Protein AF-A0A5C7QF90-F1 (afdb_monomer_lite)

Sequence (123 aa):
MSSKVWHAKIDGCKHMLCHGSSDPLRRPLCEACRTALYRARVIDDAQTLLFRHGKDQMVKTIEECGELIVALAKYRADGSPRSYDAVIDEIADVIIMTEQMRQLFGRVAVEERILVKLERALR

pLDDT: mean 78.14, std 21.46, range [30.05, 98.69]

Foldseek 3Di:
DDDDDDPPDDPPDPDDDDPDDPDPQPDPDDPVVNVVVVVVCLLVVLCVVCVVPDPCLVVQLVVLVVQLVVLVVVCVVPVDPVSVVSNVVSVVSNSSSVSNVCVVVPVVVVVVVVVVVVVVVVD

Secondary structure (DSSP, 8-state):
----------TT-------S-S-GGGS---HHHHHHHHHHHHHHHHHHHHHHHGGGHHHHHHHHHHHHHHHHHHHHHH--HHHHHHHHHHHHHHHHHHHHHHHHH-HHHHHHHHHHHHHHHT-

Radius of gyration: 18.29 Å; chains: 1; bounding box: 36×43×49 Å

Structure (mmCIF, N/CA/C/O backbone):
data_AF-A0A5C7QF90-F1
#
_entry.id   AF-A0A5C7QF90-F1
#
loop_
_atom_site.group_PDB
_atom_site.id
_atom_site.type_symbol
_atom_site.label_atom_id
_atom_site.label_alt_id
_atom_site.label_comp_id
_atom_site.label_asym_id
_atom_site.label_entity_id
_atom_site.label_seq_id
_atom_site.pdbx_PDB_ins_code
_atom_site.Cartn_x
_atom_site.Cartn_y
_atom_site.Cartn_z
_atom_site.occupancy
_atom_site.B_iso_or_equiv
_atom_site.auth_seq_id
_atom_site.auth_comp_id
_atom_site.auth_asym_id
_atom_site.auth_atom_id
_atom_site.pdbx_PDB_model_num
ATOM 1 N N . MET A 1 1 ? -3.728 -31.132 31.791 1.00 34.28 1 MET A N 1
ATOM 2 C CA . MET A 1 1 ? -3.692 -29.755 31.249 1.00 34.28 1 MET A CA 1
ATOM 3 C C . MET A 1 1 ? -4.303 -29.790 29.859 1.00 34.28 1 MET A C 1
ATOM 5 O O . MET A 1 1 ? -3.733 -30.408 28.972 1.00 34.28 1 MET A O 1
ATOM 9 N N . SER A 1 2 ? -5.517 -29.259 29.711 1.00 30.05 2 SER A N 1
ATOM 10 C CA . SER A 1 2 ? -6.290 -29.331 28.465 1.00 30.05 2 SER A CA 1
ATOM 11 C C . SER A 1 2 ? -5.814 -28.239 27.504 1.00 30.05 2 SER A C 1
ATOM 13 O O . SER A 1 2 ? -5.987 -27.052 27.782 1.00 30.05 2 SER A O 1
ATOM 15 N N . SER A 1 3 ? -5.155 -28.636 26.415 1.00 32.66 3 SER A N 1
ATOM 16 C CA . SER A 1 3 ? -4.731 -27.724 25.351 1.00 32.66 3 SER A CA 1
ATOM 17 C C . SER A 1 3 ? -5.949 -27.376 24.498 1.00 32.66 3 SER A C 1
ATOM 19 O O . SER A 1 3 ? -6.528 -28.245 23.846 1.00 32.66 3 SER A O 1
ATOM 21 N N . LYS A 1 4 ? -6.387 -26.114 24.544 1.00 35.56 4 LYS A N 1
ATOM 22 C CA . LYS A 1 4 ? -7.497 -25.623 23.721 1.00 35.56 4 LYS A CA 1
ATOM 23 C C . LYS A 1 4 ? -7.057 -25.599 22.255 1.00 35.56 4 LYS A C 1
ATOM 25 O O . LYS A 1 4 ? -6.228 -24.785 21.860 1.00 35.56 4 LYS A O 1
ATOM 30 N N . VAL A 1 5 ? -7.621 -26.503 21.458 1.00 38.22 5 VAL A N 1
ATOM 31 C CA . VAL A 1 5 ? -7.451 -26.545 20.002 1.00 38.22 5 VAL A CA 1
ATOM 32 C C . VAL A 1 5 ? -8.337 -25.468 19.373 1.00 38.22 5 VAL A C 1
ATOM 34 O O . VAL A 1 5 ? -9.564 -25.576 19.396 1.00 38.22 5 VAL A O 1
ATOM 37 N N . TRP A 1 6 ? -7.724 -24.431 18.804 1.00 36.12 6 TRP A N 1
ATOM 38 C CA . TRP A 1 6 ? -8.426 -23.412 18.024 1.00 36.12 6 TRP A CA 1
ATOM 39 C C . TRP A 1 6 ? -8.764 -23.968 16.636 1.00 36.12 6 TRP A C 1
ATOM 41 O O . TRP A 1 6 ? -7.906 -24.051 15.761 1.00 36.12 6 TRP A O 1
ATOM 51 N N . HIS A 1 7 ? -10.020 -24.366 16.440 1.00 36.09 7 HIS A N 1
ATOM 52 C CA . HIS A 1 7 ? -10.553 -24.762 15.137 1.00 36.09 7 HIS A CA 1
ATOM 53 C C . HIS A 1 7 ? -11.075 -23.522 14.403 1.00 36.09 7 HIS A C 1
ATOM 55 O O . HIS A 1 7 ? -12.275 -23.257 14.396 1.00 36.09 7 HIS A O 1
ATOM 61 N N . ALA A 1 8 ? -10.188 -22.742 13.788 1.00 40.88 8 ALA A N 1
ATOM 62 C CA . ALA A 1 8 ? -10.619 -21.720 12.839 1.00 40.88 8 ALA A CA 1
ATOM 63 C C . ALA A 1 8 ? -10.865 -22.393 11.481 1.00 40.88 8 ALA A C 1
ATOM 65 O O . ALA A 1 8 ? -9.933 -22.597 10.704 1.00 40.88 8 ALA A O 1
ATOM 66 N N . LYS A 1 9 ? -12.111 -22.804 11.209 1.00 39.12 9 LYS A N 1
ATOM 67 C CA . LYS A 1 9 ? -12.523 -23.205 9.856 1.00 39.12 9 LYS A CA 1
ATOM 68 C C . LYS A 1 9 ? -12.365 -21.990 8.940 1.00 39.12 9 LYS A C 1
ATOM 70 O O . LYS A 1 9 ? -13.125 -21.037 9.053 1.00 39.12 9 LYS A O 1
ATOM 75 N N . ILE A 1 10 ? -11.374 -22.029 8.056 1.00 47.50 10 ILE A N 1
ATOM 76 C CA . ILE A 1 10 ? -11.322 -21.153 6.887 1.00 47.50 10 ILE A CA 1
ATOM 77 C C . ILE A 1 10 ? -12.125 -21.871 5.802 1.00 47.50 10 ILE A C 1
ATOM 79 O O . ILE A 1 10 ? -11.788 -23.005 5.436 1.00 47.50 10 ILE A O 1
ATOM 83 N N . ASP A 1 11 ? -13.210 -21.252 5.340 1.00 40.97 11 ASP A N 1
ATOM 84 C CA . ASP A 1 11 ? -14.069 -21.823 4.304 1.00 40.97 11 ASP A CA 1
ATOM 85 C C . ASP A 1 11 ? -13.240 -22.172 3.056 1.00 40.97 11 ASP A C 1
ATOM 87 O O . ASP A 1 11 ? -12.521 -21.340 2.506 1.00 40.97 11 ASP A O 1
ATOM 91 N N . GLY A 1 12 ? -13.294 -23.448 2.655 1.00 42.69 12 GLY A N 1
ATOM 92 C CA . GLY A 1 12 ? -12.555 -24.004 1.512 1.00 42.69 12 GLY A CA 1
ATOM 93 C C . GLY A 1 12 ? -11.387 -24.944 1.849 1.00 42.69 12 GLY A C 1
ATOM 94 O O . GLY A 1 12 ? -10.923 -25.657 0.960 1.00 42.69 12 GLY A O 1
ATOM 95 N N . CYS A 1 13 ? -10.928 -25.037 3.105 1.00 43.78 13 CYS A N 1
ATOM 96 C CA . CYS A 1 13 ? -9.756 -25.859 3.445 1.00 43.78 13 CYS A CA 1
ATOM 97 C C . CYS A 1 13 ? -10.131 -27.251 4.004 1.00 43.78 13 CYS A C 1
ATOM 99 O O . CYS A 1 13 ? -10.324 -27.436 5.207 1.00 43.78 13 CYS A O 1
ATOM 101 N N . LYS A 1 14 ? -10.207 -28.269 3.131 1.00 45.47 14 LYS A N 1
ATOM 102 C CA . LYS A 1 14 ? -10.359 -29.686 3.524 1.00 45.47 14 LYS A CA 1
ATOM 103 C C . LYS A 1 14 ? -9.013 -30.277 3.965 1.00 45.47 14 LYS A C 1
ATOM 105 O O . LYS A 1 14 ? -8.312 -30.835 3.133 1.00 45.47 14 LYS A O 1
ATOM 110 N N . HIS A 1 15 ? -8.699 -30.167 5.255 1.00 42.94 15 HIS A N 1
ATOM 111 C CA . HIS A 1 15 ? -7.802 -31.005 6.082 1.00 42.94 15 HIS A CA 1
ATOM 112 C C . HIS A 1 15 ? -6.945 -30.132 6.997 1.00 42.94 15 HIS A C 1
ATOM 114 O O . HIS A 1 15 ? -5.973 -29.506 6.589 1.00 42.94 15 HIS A O 1
ATOM 120 N N . MET A 1 16 ? -7.333 -30.124 8.267 1.00 46.09 16 MET A N 1
ATOM 121 C CA . MET A 1 16 ? -6.645 -29.463 9.362 1.00 46.09 16 MET A CA 1
ATOM 122 C C . MET A 1 16 ? -6.144 -30.561 10.298 1.00 46.09 16 MET A C 1
ATOM 124 O O . MET A 1 16 ? -6.840 -30.957 11.225 1.00 46.09 16 MET A O 1
ATOM 128 N N . LEU A 1 17 ? -4.959 -31.100 10.025 1.00 44.12 17 LEU A N 1
ATOM 129 C CA . LEU A 1 17 ? -4.220 -31.916 10.987 1.00 44.12 17 LEU A CA 1
ATOM 130 C C . LEU A 1 17 ? -2.803 -31.351 11.058 1.00 44.12 17 LEU A C 1
ATOM 132 O O . LEU A 1 17 ? -1.986 -31.565 10.169 1.00 44.12 17 LEU A O 1
ATOM 136 N N . CYS A 1 18 ? -2.527 -30.569 12.100 1.00 42.44 18 CYS A N 1
ATOM 137 C CA . CYS A 1 18 ? -1.201 -30.020 12.369 1.00 42.44 18 CYS A CA 1
ATOM 138 C C . CYS A 1 18 ? -0.794 -30.380 13.800 1.00 42.44 18 CYS A C 1
ATOM 140 O O . CYS A 1 18 ? -1.133 -29.669 14.745 1.00 42.44 18 CYS A O 1
ATOM 142 N N . HIS A 1 19 ? -0.054 -31.476 13.958 1.00 37.75 19 HIS A N 1
ATOM 143 C CA . HIS A 1 19 ? 0.723 -31.738 15.167 1.00 37.75 19 HIS A CA 1
ATOM 144 C C . HIS A 1 19 ? 2.105 -31.077 15.029 1.00 37.75 19 HIS A C 1
ATOM 146 O O . HIS A 1 19 ? 2.762 -31.241 14.005 1.00 37.75 19 HIS A O 1
ATOM 152 N N . GLY A 1 20 ? 2.565 -30.368 16.068 1.00 40.59 20 GLY A N 1
ATOM 153 C CA . GLY A 1 20 ? 4.003 -30.320 16.369 1.00 40.59 20 GLY A CA 1
ATOM 154 C C . GLY A 1 20 ? 4.851 -29.091 16.006 1.00 40.59 20 GLY A C 1
ATOM 155 O O . GLY A 1 20 ? 6.064 -29.249 15.942 1.00 40.59 20 GLY A O 1
ATOM 156 N N . SER A 1 21 ? 4.321 -27.873 15.837 1.00 43.16 21 SER A N 1
ATOM 157 C CA . SER A 1 21 ? 5.191 -26.673 15.840 1.00 43.16 21 SER A CA 1
ATOM 158 C C . SER A 1 21 ? 4.564 -25.483 16.567 1.00 43.16 21 SER A C 1
ATOM 160 O O . SER A 1 21 ? 3.401 -25.144 16.340 1.00 43.16 21 SER A O 1
ATOM 162 N N . SER A 1 22 ? 5.340 -24.844 17.444 1.00 50.09 22 SER A N 1
ATOM 163 C CA . SER A 1 22 ? 5.008 -23.577 18.116 1.00 50.09 22 SER A CA 1
ATOM 164 C C . SER A 1 22 ? 5.072 -22.365 17.178 1.00 50.09 22 SER A C 1
ATOM 166 O O . SER A 1 22 ? 4.530 -21.318 17.510 1.00 50.09 22 SER A O 1
ATOM 168 N N . ASP A 1 23 ? 5.682 -22.520 15.999 1.00 52.16 23 ASP A N 1
ATOM 169 C CA . ASP A 1 23 ? 5.767 -21.505 14.948 1.00 52.16 23 ASP A CA 1
ATOM 170 C C . ASP A 1 23 ? 4.736 -21.796 13.828 1.00 52.16 23 ASP A C 1
ATOM 172 O O . ASP A 1 23 ? 4.859 -22.827 13.145 1.00 52.16 23 ASP A O 1
ATOM 176 N N . PRO A 1 24 ? 3.713 -20.938 13.632 1.00 51.50 24 PRO A N 1
ATOM 177 C CA . PRO A 1 24 ? 2.702 -21.088 12.582 1.00 51.50 24 PRO A CA 1
ATOM 178 C C . PRO A 1 24 ? 3.265 -20.976 11.158 1.00 51.50 24 PRO A C 1
ATOM 180 O O . PRO A 1 24 ? 2.649 -21.501 10.232 1.00 51.50 24 PRO A O 1
ATOM 183 N N . LEU A 1 25 ? 4.425 -20.331 10.973 1.00 50.59 25 LEU A N 1
ATOM 184 C CA . LEU A 1 25 ? 5.027 -20.072 9.657 1.00 50.59 25 LEU A CA 1
ATOM 185 C C . LEU A 1 25 ? 5.802 -21.272 9.100 1.00 50.59 25 LEU A C 1
ATOM 187 O O . LEU A 1 25 ? 6.079 -21.325 7.906 1.00 50.59 25 LEU A O 1
ATOM 191 N N . ARG A 1 26 ? 6.133 -22.254 9.948 1.00 52.03 26 ARG A N 1
ATOM 192 C CA . ARG A 1 26 ? 6.838 -23.490 9.556 1.00 52.03 26 ARG A CA 1
ATOM 193 C C . ARG A 1 26 ? 5.913 -24.665 9.233 1.00 52.03 26 ARG A C 1
ATOM 195 O O . ARG A 1 26 ? 6.394 -25.770 8.990 1.00 52.03 26 ARG A O 1
ATOM 202 N N . ARG A 1 27 ? 4.591 -24.471 9.250 1.00 56.47 27 ARG A N 1
ATOM 203 C CA . ARG A 1 27 ? 3.628 -25.541 8.946 1.00 56.47 27 ARG A CA 1
ATOM 204 C C . ARG A 1 27 ? 3.420 -25.656 7.431 1.00 56.47 27 ARG A C 1
ATOM 206 O O . ARG A 1 27 ? 3.342 -24.622 6.766 1.00 56.47 27 ARG A O 1
ATOM 213 N N . PRO A 1 28 ? 3.269 -26.872 6.872 1.00 55.28 28 PRO A N 1
ATOM 214 C CA . PRO A 1 28 ? 2.884 -27.050 5.476 1.00 55.28 28 PRO A CA 1
ATOM 215 C C . PRO A 1 28 ? 1.413 -26.646 5.307 1.00 55.28 28 PRO A C 1
ATOM 217 O O . PRO A 1 28 ? 0.501 -27.466 5.332 1.00 55.28 28 PRO A O 1
ATOM 220 N N . LEU A 1 29 ? 1.178 -25.343 5.208 1.00 62.78 29 LEU A N 1
ATOM 221 C CA . LEU A 1 29 ? -0.125 -24.751 4.945 1.00 62.78 29 LEU A CA 1
ATOM 222 C C . LEU A 1 29 ? -0.319 -24.623 3.436 1.00 62.78 29 LEU A C 1
ATOM 224 O O . LEU A 1 29 ? 0.640 -24.347 2.716 1.00 62.78 29 LEU A O 1
ATOM 228 N N . CYS A 1 30 ? -1.550 -24.775 2.950 1.00 74.50 30 CYS A N 1
ATOM 229 C CA . CYS A 1 30 ? -1.877 -24.395 1.577 1.00 74.50 30 CYS A CA 1
ATOM 230 C C . CYS A 1 30 ? -1.751 -22.869 1.392 1.00 74.50 30 CYS A C 1
ATOM 232 O O . CYS A 1 30 ? -1.741 -22.117 2.369 1.00 74.50 30 CYS A O 1
ATOM 234 N N . GLU A 1 31 ? -1.663 -22.402 0.143 1.00 71.50 31 GLU A N 1
ATOM 235 C CA . GLU A 1 31 ? -1.495 -20.977 -0.183 1.00 71.50 31 GLU A CA 1
ATOM 236 C C . GLU A 1 31 ? -2.572 -20.095 0.458 1.00 71.50 31 GLU A C 1
ATOM 238 O O . GLU A 1 31 ? -2.235 -19.134 1.142 1.00 71.50 31 GLU A O 1
ATOM 243 N N . ALA A 1 32 ? -3.844 -20.489 0.366 1.00 68.69 32 ALA A N 1
ATOM 244 C CA . ALA A 1 32 ? -4.951 -19.759 0.982 1.00 68.69 32 ALA A CA 1
ATOM 245 C C . ALA A 1 32 ? -4.790 -19.602 2.507 1.00 68.69 32 ALA A C 1
ATOM 247 O O . ALA A 1 32 ? -4.984 -18.512 3.048 1.00 68.69 32 ALA A O 1
ATOM 248 N N . CYS A 1 33 ? -4.383 -20.668 3.205 1.00 67.19 33 CYS A N 1
ATOM 249 C CA . CYS A 1 33 ? -4.133 -20.627 4.647 1.00 67.19 33 CYS A CA 1
ATOM 250 C C . CYS A 1 33 ? -2.911 -19.773 4.998 1.00 67.19 33 CYS A C 1
ATOM 252 O O . CYS A 1 33 ? -2.949 -19.049 5.991 1.00 67.19 33 CYS A O 1
ATOM 254 N N . ARG A 1 34 ? -1.848 -19.809 4.181 1.00 72.62 34 ARG A N 1
ATOM 255 C CA . ARG A 1 34 ? -0.694 -18.915 4.349 1.00 72.62 34 ARG A CA 1
ATOM 256 C C . ARG A 1 34 ? -1.123 -17.459 4.217 1.00 72.62 34 ARG A C 1
ATOM 258 O O . ARG A 1 34 ? -0.874 -16.677 5.126 1.00 72.62 34 ARG A O 1
ATOM 265 N N . THR A 1 35 ? -1.829 -17.109 3.145 1.00 72.69 35 THR A N 1
ATOM 266 C CA . THR A 1 35 ? -2.313 -15.744 2.904 1.00 72.69 35 THR A CA 1
ATOM 267 C C . THR A 1 35 ? -3.221 -15.252 4.028 1.00 72.69 35 THR A C 1
ATOM 269 O O . THR A 1 35 ? -3.091 -14.109 4.460 1.00 72.69 35 THR A O 1
ATOM 272 N N . ALA A 1 36 ? -4.113 -16.104 4.541 1.00 73.12 36 ALA A N 1
ATOM 273 C CA . ALA A 1 36 ? -4.979 -15.755 5.665 1.00 73.12 36 ALA A CA 1
ATOM 274 C C . ALA A 1 36 ? -4.183 -15.470 6.950 1.00 73.12 36 ALA A C 1
ATOM 276 O O . ALA A 1 36 ? -4.433 -14.459 7.606 1.00 73.12 36 ALA A O 1
ATOM 277 N N . LEU A 1 37 ? -3.195 -16.310 7.282 1.00 73.50 37 LEU A N 1
ATOM 278 C CA . LEU A 1 37 ? -2.327 -16.080 8.441 1.00 73.50 37 LEU A CA 1
ATOM 279 C C . LEU A 1 37 ? -1.467 -14.826 8.283 1.00 73.50 37 LEU A C 1
ATOM 281 O O . LEU A 1 37 ? -1.353 -14.057 9.232 1.00 73.50 37 LEU A O 1
ATOM 285 N N . TYR A 1 38 ? -0.895 -14.597 7.098 1.00 76.88 38 TYR A N 1
ATOM 286 C CA . TYR A 1 38 ? -0.115 -13.389 6.831 1.00 76.88 38 TYR A CA 1
ATOM 287 C C . TYR A 1 38 ? -0.964 -12.132 7.009 1.00 76.88 38 TYR A C 1
ATOM 289 O O . TYR A 1 38 ? -0.538 -11.211 7.694 1.00 76.88 38 TYR A O 1
ATOM 297 N N . ARG A 1 39 ? -2.193 -12.114 6.479 1.00 75.06 39 ARG A N 1
ATOM 298 C CA . ARG A 1 39 ? -3.117 -10.982 6.649 1.00 75.06 39 ARG A CA 1
ATOM 299 C C . ARG A 1 39 ? -3.459 -10.726 8.112 1.00 75.06 39 ARG A C 1
ATOM 301 O O . ARG A 1 39 ? -3.386 -9.584 8.546 1.00 75.06 39 ARG A O 1
ATOM 308 N N . ALA A 1 40 ? -3.810 -11.773 8.861 1.00 73.62 40 ALA A N 1
ATOM 309 C CA . ALA A 1 40 ? -4.115 -11.646 10.285 1.00 73.62 40 ALA A CA 1
ATOM 310 C C . ALA A 1 40 ? -2.918 -11.079 11.063 1.00 73.62 40 ALA A C 1
ATOM 312 O O . ALA A 1 40 ? -3.074 -10.156 11.852 1.00 73.62 40 ALA A O 1
ATOM 313 N N . ARG A 1 41 ? -1.710 -11.564 10.764 1.00 78.75 41 ARG A N 1
ATOM 314 C CA . ARG A 1 41 ? -0.491 -11.091 11.415 1.00 78.75 41 ARG A CA 1
ATOM 315 C C . ARG A 1 41 ? -0.144 -9.643 11.068 1.00 78.75 41 ARG A C 1
ATOM 317 O O . ARG A 1 41 ? 0.236 -8.901 11.961 1.00 78.75 41 ARG A O 1
ATOM 324 N N . VAL A 1 42 ? -0.280 -9.235 9.804 1.00 80.12 42 VAL A N 1
ATOM 325 C CA . VAL A 1 42 ? -0.040 -7.839 9.390 1.00 80.12 42 VAL A CA 1
ATOM 326 C C . VAL A 1 42 ? -0.938 -6.886 10.175 1.00 80.12 42 VAL A C 1
ATOM 328 O O . VAL A 1 42 ? -0.465 -5.859 10.642 1.00 80.12 42 VAL A O 1
ATOM 331 N N . ILE A 1 43 ? -2.204 -7.252 10.380 1.00 77.81 43 ILE A N 1
ATOM 332 C CA . ILE A 1 43 ? -3.149 -6.472 11.186 1.00 77.81 43 ILE A CA 1
ATOM 333 C C . ILE A 1 43 ? -2.666 -6.364 12.642 1.00 77.81 43 ILE A C 1
ATOM 335 O O . ILE A 1 43 ? -2.541 -5.255 13.163 1.00 77.81 43 ILE A O 1
ATOM 339 N N . ASP A 1 44 ? -2.380 -7.495 13.292 1.00 76.38 44 ASP A N 1
ATOM 340 C CA . ASP A 1 44 ? -2.000 -7.519 14.712 1.00 76.38 44 ASP A CA 1
ATOM 341 C C . ASP A 1 44 ? -0.665 -6.783 14.966 1.00 76.38 44 ASP A C 1
ATOM 343 O O . ASP A 1 44 ? -0.538 -5.988 15.906 1.00 76.38 44 ASP A O 1
ATOM 347 N N . ASP A 1 45 ? 0.327 -6.992 14.096 1.00 79.19 45 ASP A N 1
ATOM 348 C CA . ASP A 1 45 ? 1.663 -6.402 14.230 1.00 79.19 45 ASP A CA 1
ATOM 349 C C . ASP A 1 45 ? 1.657 -4.901 13.861 1.00 79.19 45 ASP A C 1
ATOM 351 O O . ASP A 1 45 ? 2.356 -4.107 14.501 1.00 79.19 45 ASP A O 1
ATOM 355 N N . ALA A 1 46 ? 0.821 -4.463 12.908 1.00 76.06 46 ALA A N 1
ATOM 356 C CA . ALA A 1 46 ? 0.686 -3.047 12.546 1.00 76.06 46 ALA A CA 1
ATOM 357 C C . ALA A 1 46 ? 0.206 -2.184 13.725 1.00 76.06 46 ALA A C 1
ATOM 359 O O . ALA A 1 46 ? 0.706 -1.073 13.917 1.00 76.06 46 ALA A O 1
ATOM 360 N N . GLN A 1 47 ? -0.684 -2.711 14.573 1.00 70.94 47 GLN A N 1
ATOM 361 C CA . GLN A 1 47 ? -1.147 -1.998 15.768 1.00 70.94 47 GLN A CA 1
ATOM 362 C C . GLN A 1 47 ? -0.005 -1.728 16.748 1.00 70.94 47 GLN A C 1
ATOM 364 O O . GLN A 1 47 ? 0.099 -0.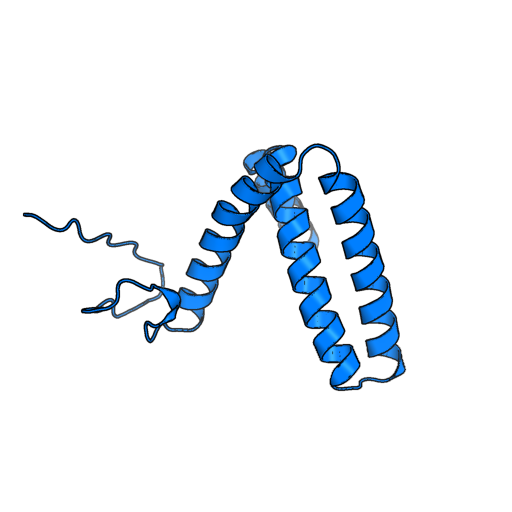651 17.342 1.00 70.94 47 GLN A O 1
ATOM 369 N N . THR A 1 48 ? 0.883 -2.712 16.883 1.00 75.62 48 THR A N 1
ATOM 370 C CA . THR A 1 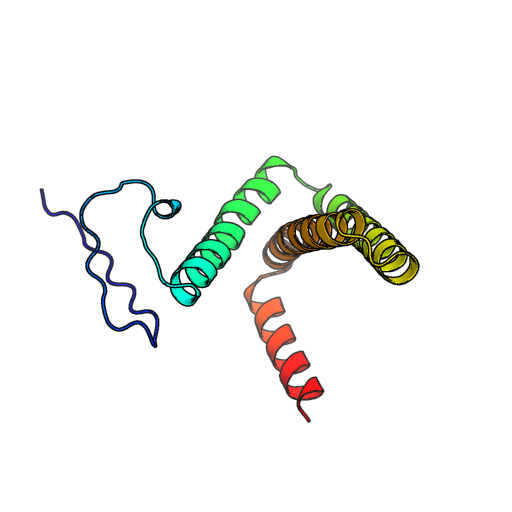48 ? 2.066 -2.631 17.738 1.00 75.62 48 THR A CA 1
ATOM 371 C C . THR A 1 48 ? 3.055 -1.589 17.213 1.00 75.62 48 THR A C 1
ATOM 373 O O . THR A 1 48 ? 3.594 -0.802 17.995 1.00 75.62 48 THR A O 1
ATOM 376 N N . LEU A 1 49 ? 3.266 -1.535 15.894 1.00 73.81 49 LEU A N 1
ATOM 377 C CA . LEU A 1 49 ? 4.140 -0.544 15.260 1.00 73.81 49 LEU A CA 1
ATOM 378 C C . LEU A 1 49 ? 3.600 0.884 15.417 1.00 73.81 49 LEU A C 1
ATOM 380 O O . LEU A 1 49 ? 4.355 1.780 15.797 1.00 73.81 49 LEU A O 1
ATOM 384 N N . LEU A 1 50 ? 2.293 1.085 15.227 1.00 72.81 50 LEU A N 1
ATOM 385 C CA . LEU A 1 50 ? 1.651 2.389 15.410 1.00 72.81 50 LEU A CA 1
ATOM 386 C C . LEU A 1 50 ? 1.845 2.924 16.840 1.00 72.81 50 LEU A C 1
ATOM 388 O O . LEU A 1 50 ? 2.227 4.080 17.029 1.00 72.81 50 LEU A O 1
ATOM 392 N N . PHE A 1 51 ? 1.648 2.072 17.853 1.00 71.81 51 PHE A N 1
ATOM 393 C CA . PHE A 1 51 ? 1.865 2.441 19.257 1.00 71.81 51 PHE A CA 1
ATOM 394 C C . PHE A 1 51 ? 3.330 2.755 19.578 1.00 71.81 51 PHE A C 1
ATOM 396 O O . PHE A 1 51 ? 3.602 3.623 20.408 1.00 71.81 51 PHE A O 1
ATOM 403 N N . ARG A 1 52 ? 4.275 2.057 18.937 1.00 72.56 52 ARG A N 1
ATOM 404 C CA . ARG A 1 52 ? 5.715 2.251 19.154 1.00 72.56 52 ARG A CA 1
ATOM 405 C C . ARG A 1 52 ? 6.239 3.542 18.520 1.00 72.56 52 ARG A C 1
ATOM 407 O O . ARG A 1 52 ? 7.105 4.179 19.113 1.00 72.56 52 ARG A O 1
ATOM 414 N N . HIS A 1 53 ? 5.760 3.899 17.330 1.00 66.88 53 HIS A N 1
ATOM 415 C CA . HIS A 1 53 ? 6.375 4.943 16.502 1.00 66.88 53 HIS A CA 1
ATOM 416 C C . HIS A 1 53 ? 5.588 6.267 16.440 1.00 66.88 53 HIS A C 1
ATOM 418 O O . HIS A 1 53 ? 6.114 7.259 15.943 1.00 66.88 53 HIS A O 1
ATOM 424 N N . GLY A 1 54 ? 4.379 6.342 17.009 1.00 64.19 54 GLY A N 1
ATOM 425 C CA . GLY A 1 54 ? 3.691 7.616 17.263 1.00 64.19 54 GLY A CA 1
ATOM 426 C C . GLY A 1 54 ? 3.276 8.407 16.008 1.00 64.19 54 GLY A C 1
ATOM 427 O O . GLY A 1 54 ? 3.071 7.847 14.936 1.00 64.19 54 GLY A O 1
ATOM 428 N N . LYS A 1 55 ? 3.094 9.731 16.157 1.00 62.03 55 LYS A N 1
ATOM 429 C CA . LYS A 1 55 ? 2.425 10.642 15.193 1.00 62.03 55 LYS A CA 1
ATOM 430 C C . LYS A 1 55 ? 3.058 10.722 13.792 1.00 62.03 55 LYS A C 1
ATOM 432 O O . LYS A 1 55 ? 2.402 11.212 12.876 1.00 62.03 55 LYS A O 1
ATOM 437 N N . ASP A 1 56 ? 4.264 10.200 13.602 1.00 83.31 56 ASP A N 1
ATOM 438 C CA . ASP A 1 56 ? 4.993 10.290 12.332 1.00 83.31 56 ASP A CA 1
ATOM 439 C C . ASP A 1 56 ? 4.586 9.209 11.314 1.00 83.31 56 ASP A C 1
ATOM 441 O O . ASP A 1 56 ? 5.037 9.237 10.170 1.00 83.31 56 ASP A O 1
ATOM 445 N N . GLN A 1 57 ? 3.683 8.282 11.672 1.00 85.00 57 GLN A N 1
ATOM 446 C CA . GLN A 1 57 ? 3.240 7.226 10.746 1.00 85.00 57 GLN A CA 1
ATOM 447 C C . GLN A 1 57 ? 2.507 7.766 9.507 1.00 85.00 57 GLN A C 1
ATOM 449 O O . GLN A 1 57 ? 2.567 7.149 8.446 1.00 85.00 57 GLN A O 1
ATOM 454 N N . MET A 1 58 ? 1.851 8.931 9.594 1.00 89.25 58 MET A N 1
ATOM 455 C CA . MET A 1 58 ? 1.244 9.558 8.411 1.00 89.25 58 MET A CA 1
ATOM 456 C C . MET A 1 58 ? 2.306 10.028 7.411 1.00 89.25 58 MET A C 1
ATOM 458 O O . MET A 1 58 ? 2.128 9.842 6.212 1.00 89.25 58 MET A O 1
ATOM 462 N N . VAL A 1 59 ? 3.414 10.601 7.897 1.00 91.94 59 VAL A N 1
ATOM 463 C CA . VAL A 1 59 ? 4.539 11.025 7.049 1.00 91.94 59 VAL A CA 1
ATOM 464 C C . VAL A 1 59 ? 5.198 9.804 6.424 1.00 91.94 59 VAL A C 1
ATOM 466 O O . VAL A 1 59 ? 5.372 9.776 5.212 1.00 91.94 59 VAL A O 1
ATOM 469 N N . LYS A 1 60 ? 5.440 8.756 7.217 1.00 92.50 60 LYS A N 1
ATOM 470 C CA . LYS A 1 60 ? 5.955 7.483 6.702 1.00 92.50 60 LYS A CA 1
ATOM 471 C C . LYS A 1 60 ? 5.057 6.880 5.629 1.00 92.50 60 LYS A C 1
ATOM 473 O O . LYS A 1 60 ? 5.534 6.539 4.562 1.00 92.50 60 LYS A O 1
ATOM 478 N N . THR A 1 61 ? 3.740 6.870 5.839 1.00 94.44 61 THR A N 1
ATOM 479 C CA . THR A 1 61 ? 2.791 6.404 4.812 1.00 94.44 61 THR A CA 1
ATOM 480 C C . THR A 1 61 ? 2.924 7.191 3.503 1.00 94.44 61 THR A C 1
ATOM 482 O O . THR A 1 61 ? 2.802 6.610 2.427 1.00 94.44 61 THR A O 1
ATOM 485 N N . ILE A 1 62 ? 3.164 8.506 3.575 1.00 95.44 62 ILE A N 1
ATOM 486 C CA . ILE A 1 62 ? 3.375 9.347 2.388 1.00 95.44 62 ILE A CA 1
ATOM 487 C C . ILE A 1 62 ? 4.698 8.988 1.698 1.00 95.44 62 ILE A C 1
ATOM 489 O O . ILE A 1 62 ? 4.719 8.902 0.471 1.00 95.44 62 ILE A O 1
ATOM 493 N N . GLU A 1 63 ? 5.765 8.771 2.470 1.00 96.50 63 GLU A N 1
ATOM 494 C CA . GLU A 1 63 ? 7.078 8.348 1.966 1.00 96.50 63 GLU A CA 1
ATOM 495 C C . GLU A 1 63 ? 6.973 7.017 1.212 1.00 96.50 63 GLU A C 1
ATOM 497 O O . GLU A 1 63 ? 7.265 7.004 0.018 1.00 96.50 63 GLU A O 1
ATOM 502 N N . GLU A 1 64 ? 6.417 5.965 1.826 1.00 97.31 64 GLU A N 1
ATOM 503 C CA . GLU A 1 64 ? 6.299 4.643 1.178 1.00 97.31 64 GLU A CA 1
ATOM 504 C C . GLU A 1 64 ? 5.409 4.692 -0.081 1.00 97.31 64 GLU A C 1
ATOM 506 O O . GLU A 1 64 ? 5.677 4.048 -1.094 1.00 97.31 64 GLU A O 1
ATOM 511 N N . CYS A 1 65 ? 4.353 5.522 -0.085 1.00 98.31 65 CYS A N 1
ATOM 512 C CA . CYS A 1 65 ? 3.568 5.754 -1.305 1.00 98.31 65 CYS A CA 1
ATOM 513 C C . CYS A 1 65 ? 4.417 6.376 -2.428 1.00 98.31 65 CYS A C 1
ATOM 515 O O . CYS A 1 65 ? 4.216 6.065 -3.605 1.00 98.31 65 CYS A O 1
ATOM 517 N N . GLY A 1 66 ? 5.333 7.282 -2.082 1.00 98.38 66 GLY A N 1
ATOM 518 C CA . GLY A 1 66 ? 6.269 7.902 -3.015 1.00 98.38 66 GLY A CA 1
ATOM 519 C C . GLY A 1 66 ? 7.315 6.918 -3.540 1.00 98.38 66 GLY A C 1
ATOM 520 O O . GLY A 1 66 ? 7.586 6.902 -4.744 1.00 98.38 66 GLY A O 1
ATOM 521 N N . GLU A 1 67 ? 7.857 6.070 -2.670 1.00 98.50 67 GLU A N 1
ATOM 522 C CA . GLU A 1 67 ? 8.825 5.031 -3.034 1.00 98.50 67 GLU A CA 1
ATOM 523 C C . GLU A 1 67 ? 8.192 4.003 -3.985 1.00 98.50 67 GLU A C 1
ATOM 525 O O . GLU A 1 67 ? 8.748 3.740 -5.060 1.00 98.50 67 GLU A O 1
ATOM 530 N N . LEU A 1 68 ? 6.944 3.587 -3.729 1.00 98.69 68 LEU A N 1
ATOM 531 C CA . LEU A 1 68 ? 6.173 2.742 -4.647 1.00 98.69 68 LEU A CA 1
ATOM 532 C C . LEU A 1 68 ? 5.982 3.377 -6.034 1.00 98.69 68 LEU A C 1
ATOM 534 O O . LEU A 1 68 ? 6.121 2.697 -7.055 1.00 98.69 68 LEU A O 1
ATOM 538 N N . ILE A 1 69 ? 5.689 4.681 -6.108 1.00 98.69 69 ILE A N 1
ATOM 539 C CA . ILE A 1 69 ? 5.581 5.393 -7.395 1.00 98.69 69 ILE A CA 1
ATOM 540 C C . ILE A 1 69 ? 6.901 5.296 -8.171 1.00 98.69 69 ILE A C 1
ATOM 542 O O . ILE A 1 69 ? 6.897 5.012 -9.374 1.00 98.69 69 ILE A O 1
ATOM 546 N N . VAL A 1 70 ? 8.032 5.513 -7.494 1.00 98.50 70 VAL A N 1
ATOM 547 C CA . VAL A 1 70 ? 9.365 5.444 -8.107 1.00 98.50 70 VAL A CA 1
ATOM 548 C C . VAL A 1 70 ? 9.695 4.020 -8.558 1.00 98.50 70 VAL A C 1
ATOM 550 O O . VAL A 1 70 ? 10.196 3.844 -9.673 1.00 98.50 70 VAL A O 1
ATOM 553 N N . ALA A 1 71 ? 9.407 3.006 -7.740 1.00 98.44 71 ALA A N 1
ATOM 554 C CA . ALA A 1 71 ? 9.650 1.605 -8.073 1.00 98.44 71 ALA A CA 1
ATOM 555 C C . ALA A 1 71 ? 8.838 1.165 -9.301 1.00 98.44 71 ALA A C 1
ATOM 557 O O . ALA A 1 71 ? 9.404 0.621 -10.252 1.00 98.44 71 ALA A O 1
ATOM 558 N N . LEU A 1 72 ? 7.543 1.497 -9.348 1.00 98.69 72 LEU A N 1
ATOM 559 C CA . LEU A 1 72 ? 6.680 1.211 -10.499 1.00 98.69 72 LEU A CA 1
ATOM 560 C C . LEU A 1 72 ? 7.169 1.908 -11.773 1.00 98.69 72 LEU A C 1
ATOM 562 O O . LEU A 1 72 ? 7.170 1.303 -12.847 1.00 98.69 72 LEU A O 1
ATOM 566 N N . ALA A 1 73 ? 7.607 3.167 -11.673 1.00 98.50 73 ALA A N 1
ATOM 567 C CA . ALA A 1 73 ? 8.149 3.902 -12.812 1.00 98.50 73 ALA A CA 1
ATOM 568 C C . ALA A 1 73 ? 9.432 3.254 -13.355 1.00 98.50 73 ALA A C 1
ATOM 570 O O . ALA A 1 73 ? 9.574 3.113 -14.571 1.00 98.50 73 ALA A O 1
ATOM 571 N N . LYS A 1 74 ? 10.336 2.819 -12.467 1.00 98.12 74 LYS A N 1
ATOM 572 C CA . LYS A 1 74 ? 1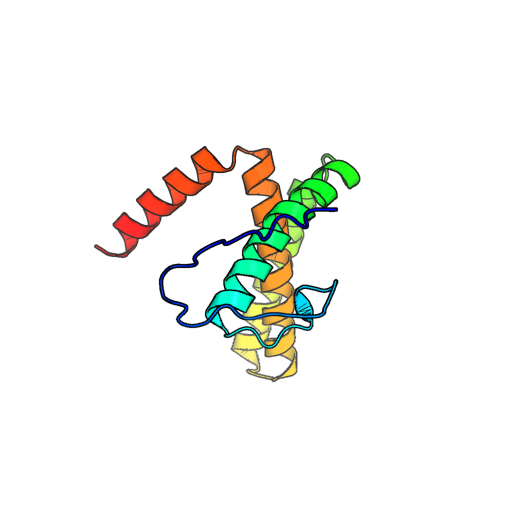1.564 2.099 -12.841 1.00 98.12 74 LYS A CA 1
ATOM 573 C C . LYS A 1 74 ? 11.250 0.755 -13.494 1.00 98.12 74 LYS A C 1
ATOM 575 O O . LYS A 1 74 ? 11.734 0.503 -14.593 1.00 98.12 74 LYS A O 1
ATOM 580 N N . TYR A 1 75 ? 10.385 -0.056 -12.883 1.00 98.44 75 TYR A N 1
ATOM 581 C CA . TYR A 1 75 ? 9.989 -1.352 -13.439 1.00 98.44 75 TYR A CA 1
ATOM 582 C C . TYR A 1 75 ? 9.323 -1.216 -14.808 1.00 98.44 75 TYR A C 1
ATOM 584 O O . TYR A 1 75 ? 9.637 -1.960 -15.732 1.00 98.44 75 TYR A O 1
ATOM 592 N N . ARG A 1 76 ? 8.463 -0.209 -14.991 1.00 98.06 76 ARG A N 1
ATOM 593 C CA . ARG A 1 76 ? 7.875 0.093 -16.301 1.00 98.06 76 ARG A CA 1
ATOM 594 C C . ARG A 1 76 ? 8.931 0.444 -17.356 1.00 98.06 76 ARG A C 1
ATOM 596 O O . ARG A 1 76 ? 8.707 0.171 -18.532 1.00 98.06 76 ARG A O 1
ATOM 603 N N . ALA A 1 77 ? 10.025 1.094 -16.962 1.00 97.38 77 ALA A N 1
ATOM 604 C CA . ALA A 1 77 ? 11.064 1.542 -17.882 1.00 97.38 77 ALA A CA 1
ATOM 605 C C . ALA A 1 77 ? 12.024 0.417 -18.297 1.00 97.38 77 ALA A C 1
ATOM 607 O O . ALA A 1 77 ? 12.373 0.341 -19.473 1.00 97.38 77 ALA A O 1
ATOM 608 N N . ASP A 1 78 ? 12.455 -0.432 -17.358 1.00 97.19 78 ASP A N 1
ATOM 609 C CA . ASP A 1 78 ? 13.507 -1.430 -17.606 1.00 97.19 78 ASP A CA 1
ATOM 610 C C . ASP A 1 78 ? 13.046 -2.898 -17.545 1.00 97.19 78 ASP A C 1
ATOM 612 O O . ASP A 1 78 ? 13.742 -3.766 -18.072 1.00 97.19 78 ASP A O 1
ATOM 616 N N . GLY A 1 79 ? 11.892 -3.195 -16.933 1.00 96.75 79 GLY A N 1
ATOM 617 C CA . GLY A 1 79 ? 11.351 -4.550 -16.766 1.00 96.75 79 GLY A CA 1
ATOM 618 C C . GLY A 1 79 ? 12.282 -5.530 -16.046 1.00 96.75 79 GLY A C 1
ATOM 619 O O . GLY A 1 79 ? 12.123 -6.743 -16.185 1.00 96.75 79 GLY A O 1
ATOM 620 N N . SER A 1 80 ? 13.298 -5.033 -15.338 1.00 97.44 80 SER A N 1
ATOM 621 C CA . SER A 1 80 ? 14.358 -5.872 -14.790 1.00 97.44 80 SER A CA 1
ATOM 622 C C . SER A 1 80 ? 13.896 -6.656 -13.553 1.00 97.44 80 SER A C 1
ATOM 624 O O . SER A 1 80 ? 13.049 -6.183 -12.796 1.00 97.44 80 SER A O 1
ATOM 626 N N . PRO A 1 81 ? 14.488 -7.833 -13.268 1.00 97.38 81 PRO A N 1
ATOM 627 C CA . PRO A 1 81 ? 14.203 -8.558 -12.027 1.00 97.38 81 PRO A CA 1
ATOM 628 C C . PRO A 1 81 ? 14.449 -7.709 -10.774 1.00 97.38 81 PRO A C 1
ATOM 630 O O . PRO A 1 81 ? 13.686 -7.764 -9.822 1.00 97.38 81 PRO A O 1
ATOM 633 N N . ARG A 1 82 ? 15.471 -6.844 -10.803 1.00 96.12 82 ARG A N 1
ATOM 634 C CA . ARG A 1 82 ? 15.786 -5.951 -9.683 1.00 96.12 82 ARG A CA 1
ATOM 635 C C . ARG A 1 82 ? 14.701 -4.901 -9.444 1.00 96.12 82 ARG A C 1
ATOM 637 O O . ARG A 1 82 ? 14.410 -4.583 -8.296 1.00 96.12 82 ARG A O 1
ATOM 644 N N . SER A 1 83 ? 14.149 -4.312 -10.503 1.00 97.31 83 SER A N 1
ATOM 645 C CA . SER A 1 83 ? 13.063 -3.339 -10.360 1.00 97.31 83 SER A CA 1
ATOM 646 C C . SER A 1 83 ? 11.736 -4.020 -10.025 1.00 97.31 83 SER A C 1
ATOM 648 O O . SER A 1 83 ? 10.928 -3.419 -9.325 1.00 97.31 83 SER A O 1
ATOM 650 N N . TYR A 1 84 ? 11.538 -5.277 -10.440 1.00 97.88 84 TYR A N 1
ATOM 651 C CA . TYR A 1 84 ? 10.432 -6.113 -9.971 1.00 97.88 84 TYR A CA 1
ATOM 652 C C . TYR A 1 84 ? 10.507 -6.350 -8.458 1.00 97.88 84 TYR A C 1
ATOM 654 O O . TYR A 1 84 ? 9.529 -6.086 -7.766 1.00 97.88 84 TYR A O 1
ATOM 662 N N . ASP A 1 85 ? 11.662 -6.783 -7.942 1.00 97.62 85 ASP A N 1
ATOM 663 C CA . ASP A 1 85 ? 11.852 -7.013 -6.503 1.00 97.62 85 ASP A CA 1
ATOM 664 C C . ASP A 1 85 ? 11.595 -5.729 -5.703 1.00 97.62 85 ASP A C 1
ATOM 666 O O . ASP A 1 85 ? 10.848 -5.756 -4.729 1.00 97.62 85 ASP A O 1
ATOM 670 N N . ALA A 1 86 ? 12.094 -4.584 -6.186 1.00 97.69 86 ALA A N 1
ATOM 671 C CA . ALA A 1 86 ? 11.810 -3.291 -5.568 1.00 97.69 86 ALA A CA 1
ATOM 672 C C . ALA A 1 86 ? 10.301 -2.992 -5.525 1.00 97.69 86 ALA A C 1
ATOM 674 O O . ALA A 1 86 ? 9.792 -2.563 -4.503 1.00 97.69 86 ALA A O 1
ATOM 675 N N . VAL A 1 87 ? 9.548 -3.260 -6.600 1.00 98.38 87 VAL A N 1
ATOM 676 C CA . VAL A 1 87 ? 8.082 -3.088 -6.588 1.00 98.38 87 VAL A CA 1
ATOM 677 C C . VAL A 1 87 ? 7.419 -3.970 -5.528 1.00 98.38 87 VAL A C 1
ATOM 679 O O . VAL A 1 87 ? 6.466 -3.528 -4.892 1.00 98.38 87 VAL A O 1
ATOM 682 N N . ILE A 1 88 ? 7.888 -5.205 -5.341 1.00 97.88 88 ILE A N 1
ATOM 683 C CA . ILE A 1 88 ? 7.339 -6.104 -4.321 1.00 97.88 88 ILE A CA 1
ATOM 684 C C . ILE A 1 88 ? 7.598 -5.565 -2.912 1.00 97.88 88 ILE A C 1
ATOM 686 O O . ILE A 1 88 ? 6.662 -5.563 -2.108 1.00 97.88 88 ILE A O 1
ATOM 690 N N . ASP A 1 89 ? 8.812 -5.084 -2.641 1.00 97.31 89 ASP A N 1
ATOM 691 C CA . ASP A 1 89 ? 9.179 -4.488 -1.353 1.00 97.31 89 ASP A CA 1
ATOM 692 C C . ASP A 1 89 ? 8.303 -3.258 -1.055 1.00 97.31 89 ASP A C 1
ATOM 694 O O . ASP A 1 89 ? 7.589 -3.241 -0.051 1.00 97.31 89 ASP A O 1
ATOM 6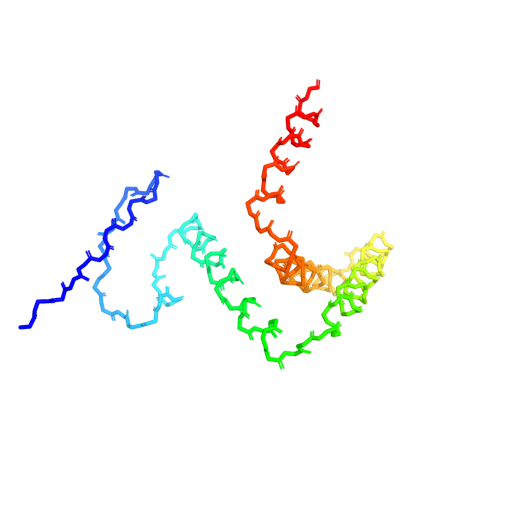98 N N . GLU A 1 90 ? 8.201 -2.313 -1.995 1.00 98.31 90 GLU A N 1
ATOM 699 C CA . GLU A 1 90 ? 7.402 -1.095 -1.790 1.00 98.31 90 GLU A CA 1
ATOM 700 C C . GLU A 1 90 ? 5.892 -1.373 -1.659 1.00 98.31 90 GLU A C 1
ATOM 702 O O . GLU A 1 90 ? 5.163 -0.680 -0.944 1.00 98.31 90 GLU A O 1
ATOM 707 N N . ILE A 1 91 ? 5.372 -2.408 -2.336 1.00 97.69 91 ILE A N 1
ATOM 708 C CA . ILE A 1 91 ? 3.984 -2.853 -2.129 1.00 97.69 91 ILE A CA 1
ATOM 709 C C . ILE A 1 91 ? 3.804 -3.364 -0.698 1.00 97.69 91 ILE A C 1
ATOM 711 O O . ILE A 1 91 ? 2.772 -3.082 -0.079 1.00 97.69 91 ILE A O 1
ATOM 715 N N . ALA A 1 92 ? 4.764 -4.131 -0.177 1.00 94.31 92 ALA A N 1
ATOM 716 C CA . ALA A 1 92 ? 4.701 -4.645 1.184 1.00 94.31 92 ALA A CA 1
ATOM 717 C C . ALA A 1 92 ? 4.718 -3.498 2.205 1.00 94.31 92 ALA A C 1
ATOM 719 O O . ALA A 1 92 ? 3.863 -3.479 3.097 1.00 94.31 92 ALA A O 1
ATOM 720 N N . ASP A 1 93 ? 5.596 -2.512 2.025 1.00 94.62 93 ASP A N 1
ATOM 721 C CA . ASP A 1 93 ? 5.703 -1.356 2.916 1.00 94.62 93 ASP A CA 1
ATOM 722 C C . ASP A 1 93 ? 4.430 -0.497 2.894 1.00 94.62 93 ASP A C 1
ATOM 724 O O . ASP A 1 93 ? 3.851 -0.210 3.949 1.00 94.62 93 ASP A O 1
ATOM 728 N N . VAL A 1 94 ? 3.872 -0.210 1.710 1.00 96.19 94 VAL A N 1
ATOM 729 C CA . VAL A 1 94 ? 2.580 0.490 1.588 1.00 96.19 94 VAL A CA 1
ATOM 730 C C . VAL A 1 94 ? 1.435 -0.297 2.233 1.00 96.19 94 VAL A C 1
ATOM 732 O O . VAL A 1 94 ? 0.568 0.303 2.876 1.00 96.19 94 VAL A O 1
ATOM 735 N N . ILE A 1 95 ? 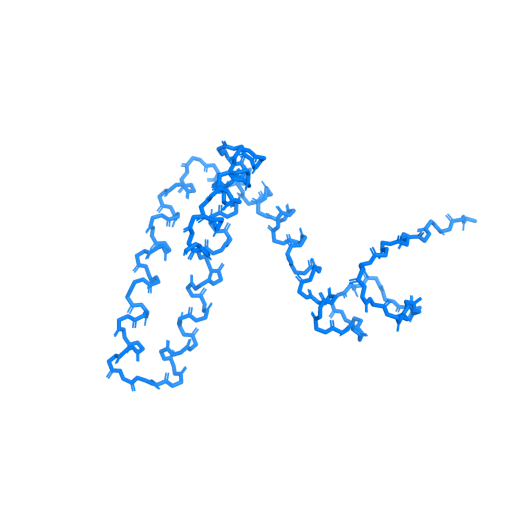1.396 -1.628 2.112 1.00 93.62 95 ILE A N 1
ATOM 736 C CA . ILE A 1 95 ? 0.373 -2.451 2.783 1.00 93.62 95 ILE A CA 1
ATOM 737 C C . ILE A 1 95 ? 0.477 -2.308 4.305 1.00 93.62 95 ILE A C 1
ATOM 739 O O . ILE A 1 95 ? -0.546 -2.119 4.966 1.00 93.62 95 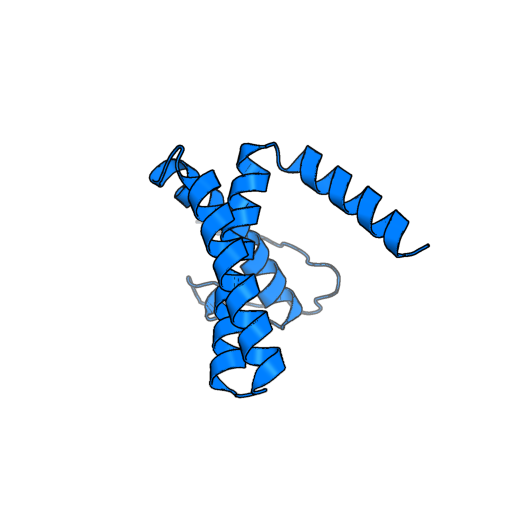ILE A O 1
ATOM 743 N N . ILE A 1 96 ? 1.686 -2.361 4.866 1.00 90.38 96 ILE A N 1
ATOM 744 C CA . ILE A 1 96 ? 1.891 -2.221 6.313 1.00 90.38 96 ILE A CA 1
ATOM 745 C C . ILE A 1 96 ? 1.481 -0.815 6.767 1.00 90.38 96 ILE A C 1
ATOM 747 O O . ILE A 1 96 ? 0.710 -0.680 7.720 1.00 90.38 96 ILE A O 1
ATOM 751 N N . MET A 1 97 ? 1.933 0.231 6.069 1.00 92.19 97 MET A N 1
ATOM 752 C CA . MET A 1 97 ? 1.617 1.619 6.422 1.00 92.19 97 MET A CA 1
ATOM 753 C C . MET A 1 97 ? 0.120 1.920 6.307 1.00 92.19 97 MET A C 1
ATOM 755 O O . MET A 1 97 ? -0.484 2.509 7.205 1.00 92.19 97 MET A O 1
ATOM 759 N N . THR A 1 98 ? -0.530 1.470 5.233 1.00 93.12 98 THR A N 1
ATOM 760 C CA . THR A 1 98 ? -1.975 1.677 5.063 1.00 93.12 98 THR A CA 1
ATOM 761 C C . THR A 1 98 ? -2.799 0.875 6.065 1.00 93.12 98 THR A C 1
ATOM 763 O O . THR A 1 98 ? -3.853 1.354 6.484 1.00 93.12 98 THR A O 1
ATOM 766 N N . GLU A 1 99 ? -2.325 -0.285 6.528 1.00 91.62 99 GLU A N 1
ATOM 767 C CA . GLU A 1 99 ? -2.971 -1.010 7.624 1.00 91.62 99 GLU A CA 1
ATOM 768 C C . GLU A 1 99 ? -2.886 -0.234 8.947 1.00 91.62 99 GLU A C 1
ATOM 770 O O . GLU A 1 99 ? -3.897 -0.093 9.638 1.00 91.62 99 GLU A O 1
ATOM 775 N N . GLN A 1 100 ? -1.741 0.375 9.266 1.00 89.88 100 GLN A N 1
ATOM 776 C CA . GLN A 1 100 ? -1.644 1.276 10.419 1.00 89.88 100 GLN A CA 1
ATOM 777 C C . GLN A 1 100 ? -2.609 2.465 10.296 1.00 89.88 100 GLN A C 1
ATOM 779 O O . GLN A 1 100 ? -3.274 2.826 11.268 1.00 89.88 100 GLN A O 1
ATOM 784 N N . MET A 1 101 ? -2.743 3.053 9.099 1.00 92.00 101 MET A N 1
ATOM 785 C CA . MET A 1 101 ? -3.704 4.136 8.857 1.00 92.00 101 MET A CA 1
ATOM 786 C C . MET A 1 101 ? -5.150 3.665 9.019 1.00 92.00 101 MET A C 1
ATOM 788 O O . MET A 1 101 ? -5.958 4.370 9.622 1.00 92.00 101 MET A O 1
ATOM 792 N N . ARG A 1 102 ? -5.494 2.463 8.541 1.00 91.94 102 ARG A N 1
ATOM 793 C CA . ARG A 1 102 ? -6.826 1.872 8.751 1.00 91.94 102 ARG A CA 1
ATOM 794 C C . ARG A 1 102 ? -7.156 1.769 10.229 1.00 91.94 102 ARG A C 1
ATOM 796 O O . ARG A 1 102 ? -8.274 2.090 10.620 1.00 91.94 102 ARG A O 1
ATOM 803 N N . GLN A 1 103 ? -6.199 1.361 11.051 1.00 87.75 103 GLN A N 1
ATOM 804 C CA . GLN A 1 103 ? -6.394 1.282 12.494 1.00 87.75 103 GLN A CA 1
ATOM 805 C C . GLN A 1 103 ? -6.518 2.667 13.132 1.00 87.75 103 GLN A C 1
ATOM 807 O O . GLN A 1 103 ? -7.434 2.882 13.923 1.00 87.75 103 GLN A O 1
ATOM 812 N N . LEU A 1 104 ? -5.665 3.616 12.731 1.00 87.62 104 LEU A N 1
ATOM 813 C CA . LEU A 1 104 ? -5.676 4.993 13.229 1.00 87.62 104 LEU A CA 1
ATOM 814 C C . LEU A 1 104 ? -6.998 5.724 12.932 1.00 87.62 104 LEU A C 1
ATOM 816 O O . LEU A 1 104 ? -7.521 6.422 13.796 1.00 87.62 104 LEU A O 1
ATOM 820 N N . PHE A 1 105 ? -7.544 5.560 11.725 1.00 89.69 105 PHE A N 1
ATOM 821 C CA . PHE A 1 105 ? -8.757 6.250 11.264 1.00 89.69 105 PHE A CA 1
ATOM 822 C C . PHE A 1 105 ? -10.056 5.456 11.480 1.00 89.69 105 PHE A C 1
ATOM 824 O O . PHE A 1 105 ? -11.137 5.953 11.164 1.00 89.69 105 PHE A O 1
ATOM 831 N N . GLY A 1 106 ? -9.969 4.246 12.035 1.00 90.19 106 GLY A N 1
ATOM 832 C CA . GLY A 1 106 ? -11.114 3.381 12.307 1.00 90.19 106 GLY A CA 1
ATOM 833 C C . GLY A 1 106 ? -11.291 2.290 11.253 1.00 90.19 106 GLY A C 1
ATOM 834 O O . GLY A 1 106 ? -11.879 2.498 10.190 1.00 90.19 106 GLY A O 1
ATOM 835 N N . ARG A 1 107 ? -10.839 1.080 11.595 1.00 88.75 107 ARG A N 1
ATOM 836 C CA . ARG A 1 107 ? -10.757 -0.053 10.664 1.00 88.75 107 ARG A CA 1
ATOM 837 C C . ARG A 1 107 ? -12.097 -0.406 10.017 1.00 88.75 107 ARG A C 1
ATOM 839 O O . ARG A 1 107 ? -12.144 -0.575 8.802 1.00 88.75 107 ARG A O 1
ATOM 846 N N . VAL A 1 108 ? -13.166 -0.485 10.812 1.00 90.88 108 VAL A N 1
ATOM 847 C CA . VAL A 1 108 ? -14.514 -0.849 10.335 1.00 90.88 108 VAL A CA 1
ATOM 848 C C . VAL A 1 108 ? -15.024 0.169 9.315 1.00 90.88 108 VAL A C 1
ATOM 850 O O . VAL A 1 108 ? -15.439 -0.212 8.225 1.00 90.88 108 VAL A O 1
ATOM 853 N N . ALA A 1 109 ? -14.898 1.465 9.614 1.00 93.75 109 ALA A N 1
ATOM 854 C CA . ALA A 1 109 ? -15.338 2.529 8.714 1.00 93.75 109 ALA A CA 1
ATOM 855 C C . ALA A 1 109 ? -14.587 2.497 7.370 1.00 93.75 109 ALA A C 1
ATOM 857 O O . ALA A 1 109 ? -15.177 2.725 6.310 1.00 93.75 109 ALA A O 1
ATOM 858 N N . VAL A 1 110 ? -13.285 2.184 7.388 1.00 94.88 110 VAL A N 1
ATOM 859 C CA . VAL A 1 110 ? -12.506 2.036 6.151 1.00 94.88 110 VAL A CA 1
ATOM 860 C C . VAL A 1 110 ? -12.903 0.772 5.378 1.00 94.88 110 VAL A C 1
ATOM 862 O O . VAL A 1 110 ? -13.032 0.840 4.157 1.00 94.88 110 VAL A O 1
ATOM 865 N N . GLU A 1 111 ? -13.139 -0.358 6.053 1.00 93.06 111 GLU A N 1
ATOM 866 C CA . GLU A 1 111 ? -13.595 -1.613 5.426 1.00 93.06 111 GLU A CA 1
ATOM 867 C C . GLU A 1 111 ? -14.944 -1.451 4.720 1.00 93.06 111 GLU A C 1
ATOM 869 O O . GLU A 1 111 ? -15.065 -1.793 3.542 1.00 93.06 111 GLU A O 1
ATOM 874 N N . GLU A 1 112 ? -15.926 -0.843 5.387 1.00 96.00 112 GLU A N 1
ATOM 875 C CA . GLU A 1 112 ? -17.221 -0.508 4.785 1.00 96.00 112 GLU A CA 1
ATOM 876 C C . GLU A 1 112 ? -17.038 0.358 3.534 1.00 96.00 112 GLU A C 1
ATOM 878 O O . GLU A 1 112 ? -17.647 0.116 2.487 1.00 96.00 112 GLU A O 1
ATOM 883 N N . ARG A 1 113 ? -16.134 1.346 3.592 1.00 97.31 113 ARG A N 1
ATOM 884 C CA . ARG A 1 113 ? -15.846 2.192 2.432 1.00 97.31 113 ARG A CA 1
ATOM 885 C C . ARG A 1 113 ? -15.157 1.462 1.287 1.00 97.31 113 ARG A C 1
ATOM 887 O O . ARG A 1 113 ? -15.415 1.818 0.134 1.00 97.31 113 ARG A O 1
ATOM 894 N N . ILE A 1 114 ? -14.300 0.484 1.569 1.00 95.31 114 ILE A N 1
ATOM 895 C CA . ILE A 1 114 ? -13.678 -0.362 0.544 1.00 95.31 114 ILE A CA 1
ATOM 896 C C . ILE A 1 114 ? -14.753 -1.166 -0.189 1.00 95.31 114 ILE A C 1
ATOM 898 O O . ILE A 1 114 ? -14.757 -1.156 -1.418 1.00 95.31 114 ILE A O 1
ATOM 902 N N . LEU A 1 115 ? -15.695 -1.783 0.532 1.00 96.19 115 LEU A N 1
ATOM 903 C CA . LEU A 1 115 ? -16.784 -2.562 -0.073 1.00 96.19 115 LEU A CA 1
ATOM 904 C C . LEU A 1 115 ? -17.610 -1.714 -1.047 1.00 96.19 115 LEU A C 1
ATOM 906 O O . LEU A 1 115 ? -17.753 -2.082 -2.212 1.00 96.19 115 LEU A O 1
ATOM 910 N N . VAL A 1 116 ? -18.027 -0.515 -0.628 1.00 96.94 116 VAL A N 1
ATOM 911 C CA . VAL A 1 116 ? -18.760 0.422 -1.499 1.00 96.94 116 VAL A CA 1
ATOM 912 C C . VAL A 1 116 ? -17.953 0.799 -2.752 1.00 96.94 116 VAL A C 1
ATOM 914 O O . VAL A 1 116 ? -18.512 0.948 -3.841 1.00 96.94 116 VAL A O 1
ATOM 917 N N . LYS A 1 117 ? -16.631 0.979 -2.628 1.00 95.56 117 LYS A N 1
ATOM 918 C CA . LYS A 1 117 ? -15.758 1.296 -3.772 1.00 95.56 117 LYS A CA 1
ATOM 919 C C . LYS A 1 117 ? -15.609 0.112 -4.732 1.00 95.56 117 LYS A C 1
ATOM 921 O O . LYS A 1 117 ? -15.636 0.331 -5.941 1.00 95.56 117 LYS A O 1
ATOM 926 N N . LEU A 1 118 ? -15.472 -1.109 -4.214 1.00 96.69 118 LEU A N 1
ATOM 927 C CA . LEU A 1 118 ? -15.376 -2.327 -5.022 1.00 96.69 118 LEU A CA 1
ATOM 928 C C . LEU A 1 118 ? -16.674 -2.593 -5.782 1.00 96.69 118 LEU A C 1
ATOM 930 O O . LEU A 1 118 ? -16.636 -2.810 -6.989 1.00 96.69 118 LEU A O 1
ATOM 934 N N . GLU A 1 119 ? -17.822 -2.484 -5.112 1.00 96.50 119 GLU A N 1
ATOM 935 C CA . GLU A 1 119 ? -19.133 -2.607 -5.755 1.00 96.50 119 GLU A CA 1
ATOM 936 C C . GLU A 1 119 ? -19.314 -1.612 -6.901 1.00 96.50 119 GLU A C 1
ATOM 938 O O . GLU A 1 119 ? -19.957 -1.932 -7.896 1.00 96.50 119 GLU A O 1
ATOM 943 N N . ARG A 1 120 ? -18.752 -0.402 -6.784 1.00 95.19 120 ARG A N 1
ATOM 944 C CA . ARG A 1 120 ? -18.780 0.590 -7.863 1.00 95.19 120 ARG A CA 1
ATOM 945 C C . ARG A 1 120 ? -17.865 0.217 -9.029 1.00 95.19 120 ARG A C 1
ATOM 947 O O . ARG A 1 120 ? -18.230 0.492 -10.162 1.00 95.19 120 ARG A O 1
ATOM 954 N N . ALA A 1 121 ? -16.687 -0.336 -8.758 1.00 91.81 121 ALA A N 1
ATOM 955 C CA . ALA A 1 121 ? -15.706 -0.682 -9.787 1.00 91.81 121 ALA A CA 1
ATOM 956 C C . ALA A 1 121 ? -16.079 -1.945 -10.584 1.00 91.81 121 ALA A C 1
ATOM 958 O O . ALA A 1 121 ? -15.580 -2.130 -11.688 1.00 91.81 121 ALA A O 1
ATOM 959 N N . LEU A 1 122 ? -16.927 -2.810 -10.016 1.00 92.06 122 LEU A N 1
ATOM 960 C CA . LEU A 1 122 ? -17.414 -4.041 -10.649 1.00 92.06 122 LEU A CA 1
ATOM 961 C C . LEU A 1 122 ? -18.709 -3.856 -11.464 1.00 92.06 122 LEU A C 1
ATOM 963 O O . LEU A 1 122 ? -19.181 -4.826 -12.054 1.00 92.06 122 LEU A O 1
ATOM 967 N N . ARG A 1 123 ? -19.297 -2.654 -11.465 1.00 86.19 123 ARG A N 1
ATOM 968 C CA . ARG A 1 123 ? -20.439 -2.283 -12.318 1.00 86.19 123 ARG A CA 1
ATOM 969 C C . ARG A 1 123 ? -19.950 -1.776 -13.664 1.00 86.19 123 ARG A C 1
ATOM 971 O O . ARG A 1 123 ? -20.613 -2.114 -14.665 1.00 86.19 123 ARG A O 1
#